Protein AF-A0A8H4QK50-F1 (afdb_monomer_lite)

Structure (mmCIF, N/CA/C/O backbone):
data_AF-A0A8H4QK50-F1
#
_entry.id   AF-A0A8H4QK50-F1
#
loop_
_atom_site.group_PDB
_atom_site.id
_atom_site.type_symbol
_atom_site.label_atom_id
_atom_site.label_alt_id
_atom_site.label_comp_id
_atom_site.label_asym_id
_atom_site.label_entity_id
_atom_site.label_seq_id
_atom_site.pdbx_PDB_ins_code
_atom_site.Cartn_x
_atom_site.Cartn_y
_atom_site.Cartn_z
_atom_site.occupancy
_atom_site.B_iso_or_equiv
_atom_site.auth_seq_id
_atom_site.auth_comp_id
_atom_site.auth_asym_id
_atom_site.auth_atom_id
_atom_site.pdbx_PDB_model_num
ATOM 1 N N . MET A 1 1 ? 32.555 -0.719 -24.325 1.00 39.72 1 MET A N 1
ATOM 2 C CA . MET A 1 1 ? 31.291 -1.445 -24.083 1.00 39.72 1 MET A CA 1
ATOM 3 C C . MET A 1 1 ? 30.608 -0.804 -22.881 1.00 39.72 1 MET A C 1
ATOM 5 O O . MET A 1 1 ? 31.056 -1.021 -21.766 1.00 39.72 1 MET A O 1
ATOM 9 N N . LYS A 1 2 ? 29.624 0.075 -23.097 1.00 43.56 2 LYS A N 1
ATOM 10 C CA . LYS A 1 2 ? 28.802 0.656 -22.023 1.00 43.56 2 LYS A CA 1
ATOM 11 C C . LYS A 1 2 ? 27.407 0.049 -22.158 1.00 43.56 2 LYS A C 1
ATOM 13 O O . LYS A 1 2 ? 26.594 0.574 -22.905 1.00 43.56 2 LYS A O 1
ATOM 18 N N . ASN A 1 3 ? 27.170 -1.076 -21.492 1.00 48.81 3 ASN A N 1
ATOM 19 C CA . ASN A 1 3 ? 25.840 -1.670 -21.396 1.00 48.81 3 ASN A CA 1
ATOM 20 C C . ASN A 1 3 ? 25.277 -1.288 -20.027 1.00 48.81 3 ASN A C 1
ATOM 22 O O . ASN A 1 3 ? 25.430 -2.039 -19.071 1.00 48.81 3 ASN A O 1
ATOM 26 N N . ASN A 1 4 ? 24.688 -0.101 -19.921 1.00 55.84 4 ASN A N 1
ATOM 27 C CA . ASN A 1 4 ? 23.828 0.234 -18.793 1.00 55.84 4 ASN A CA 1
ATOM 28 C C . ASN A 1 4 ? 22.423 0.437 -19.366 1.00 55.84 4 ASN A C 1
ATOM 30 O O . ASN A 1 4 ? 22.190 1.487 -19.966 1.00 55.84 4 ASN A O 1
ATOM 34 N N . PRO A 1 5 ? 21.523 -0.559 -19.298 1.00 60.12 5 PRO A N 1
ATOM 35 C CA . PRO A 1 5 ? 20.146 -0.328 -19.682 1.00 60.12 5 PRO A CA 1
ATOM 36 C C . PRO A 1 5 ? 19.562 0.609 -18.628 1.00 60.12 5 PRO A C 1
ATOM 38 O O . PRO A 1 5 ? 19.490 0.257 -17.452 1.00 60.12 5 PRO A O 1
ATOM 41 N N . GLU A 1 6 ? 19.195 1.822 -19.030 1.00 59.88 6 GLU A N 1
ATOM 42 C CA . GLU A 1 6 ? 18.308 2.654 -18.22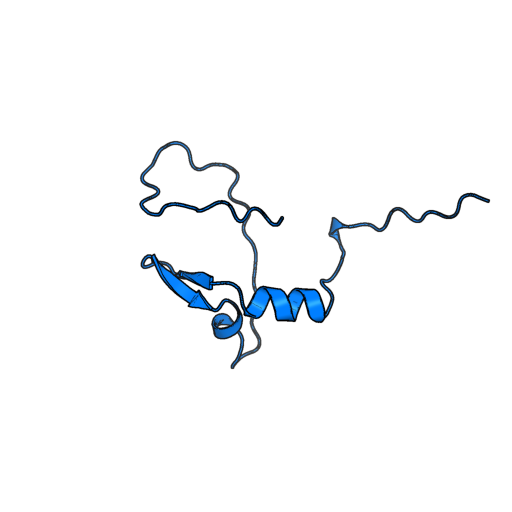7 1.00 59.88 6 GLU A CA 1
ATOM 43 C C . GLU A 1 6 ? 17.010 1.862 -18.054 1.00 59.88 6 GLU A C 1
ATOM 45 O O . GLU A 1 6 ? 16.206 1.727 -18.975 1.00 59.88 6 GLU A O 1
ATOM 50 N N . VAL A 1 7 ? 16.878 1.209 -16.899 1.00 61.88 7 VAL A N 1
ATOM 51 C CA . VAL A 1 7 ? 15.699 0.430 -16.544 1.00 61.88 7 VAL A CA 1
ATOM 52 C C . VAL A 1 7 ? 14.540 1.417 -16.503 1.00 61.88 7 VAL A C 1
ATOM 54 O O . VAL A 1 7 ? 14.584 2.384 -15.748 1.00 61.88 7 VAL A O 1
ATOM 57 N N . ASP A 1 8 ? 13.540 1.200 -17.351 1.00 62.53 8 ASP A N 1
ATOM 58 C CA . ASP A 1 8 ?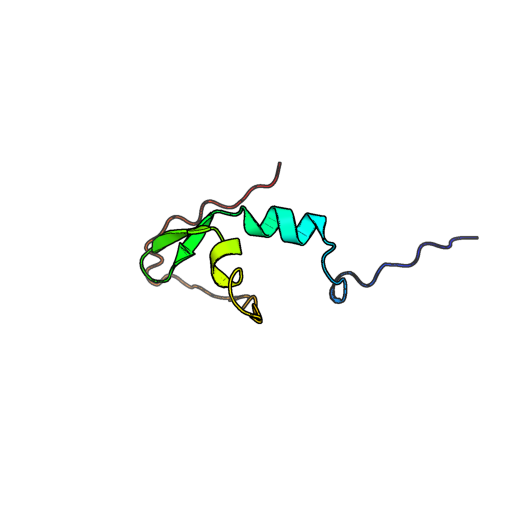 12.370 2.063 -17.522 1.00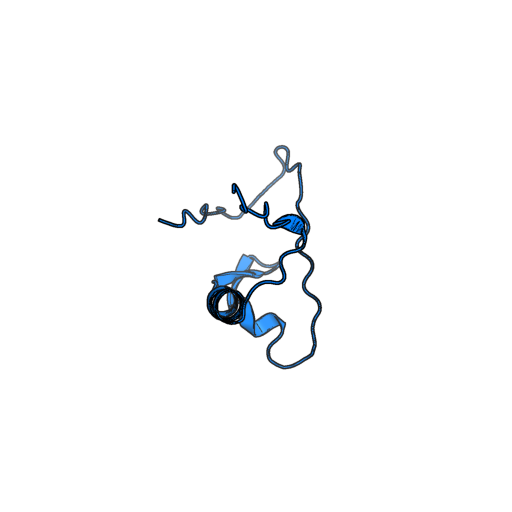 62.53 8 ASP A CA 1
ATOM 59 C C . ASP A 1 8 ? 11.516 2.036 -16.233 1.00 62.53 8 ASP A C 1
ATOM 61 O O . ASP A 1 8 ? 10.563 1.266 -16.099 1.00 62.53 8 ASP A O 1
ATOM 65 N N . THR A 1 9 ? 11.918 2.811 -15.218 1.00 62.41 9 THR A N 1
ATOM 66 C CA . THR A 1 9 ? 11.456 2.680 -13.820 1.00 62.41 9 THR A CA 1
ATOM 67 C C . THR A 1 9 ? 9.964 2.945 -13.625 1.00 62.41 9 THR A C 1
ATOM 69 O O . THR A 1 9 ? 9.394 2.507 -12.629 1.00 62.41 9 THR A O 1
ATOM 72 N N . TRP A 1 10 ? 9.295 3.602 -14.575 1.00 66.69 10 TRP A N 1
ATOM 73 C CA . TRP A 1 10 ? 7.853 3.870 -14.513 1.00 66.69 10 TRP A CA 1
ATOM 74 C C . TRP A 1 10 ? 6.981 2.679 -14.941 1.00 66.69 10 TRP A C 1
ATOM 76 O O . TRP A 1 10 ? 5.776 2.691 -14.697 1.00 66.69 10 TRP A O 1
ATOM 86 N N . ARG A 1 11 ? 7.576 1.644 -15.553 1.00 67.25 11 ARG A N 1
ATOM 87 C CA . ARG A 1 11 ? 6.918 0.366 -15.886 1.00 67.25 11 ARG A CA 1
ATOM 88 C C . ARG A 1 11 ? 7.333 -0.782 -14.967 1.00 67.25 11 ARG A C 1
ATOM 90 O O . ARG A 1 11 ? 6.907 -1.916 -15.185 1.00 67.25 11 ARG A O 1
ATOM 97 N N . ALA A 1 12 ? 8.175 -0.515 -13.973 1.00 78.31 12 ALA A N 1
ATOM 98 C CA . ALA A 1 12 ? 8.662 -1.544 -13.073 1.00 78.31 12 ALA A CA 1
ATOM 99 C C . ALA A 1 12 ? 7.500 -2.110 -12.243 1.00 78.31 12 ALA A C 1
ATOM 101 O O . ALA A 1 12 ? 6.872 -1.405 -11.452 1.00 78.31 12 ALA A O 1
ATOM 102 N N . VAL A 1 13 ? 7.211 -3.397 -12.436 1.00 82.19 13 VAL A N 1
ATOM 103 C CA . VAL A 1 13 ? 6.329 -4.141 -11.535 1.00 82.19 13 VAL A CA 1
ATOM 104 C C . VAL A 1 13 ? 7.085 -4.314 -10.214 1.00 82.19 13 VAL A C 1
ATOM 106 O O . VAL A 1 13 ? 8.235 -4.757 -10.251 1.00 82.19 13 VAL A O 1
ATOM 109 N N . PRO A 1 14 ? 6.489 -3.959 -9.062 1.00 83.62 14 PRO A N 1
ATOM 110 C CA . PRO A 1 14 ? 7.147 -4.133 -7.774 1.00 83.62 14 PRO A CA 1
ATOM 111 C C . PRO A 1 14 ? 7.452 -5.612 -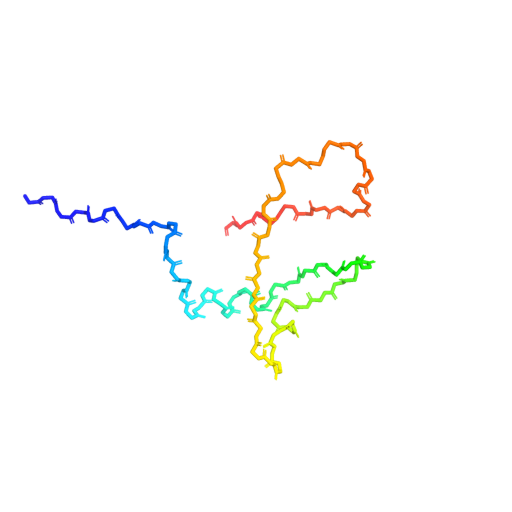7.526 1.00 83.62 14 PRO A C 1
ATOM 113 O O . PRO A 1 14 ? 6.640 -6.488 -7.834 1.00 83.62 14 PRO A O 1
ATOM 116 N N . ASP A 1 15 ? 8.627 -5.889 -6.967 1.00 88.38 15 ASP A N 1
ATOM 117 C CA . ASP A 1 15 ? 9.018 -7.241 -6.591 1.00 88.38 15 ASP A CA 1
ATOM 118 C C . ASP A 1 15 ? 8.253 -7.726 -5.344 1.00 88.38 15 ASP A C 1
ATOM 120 O O . ASP A 1 15 ? 7.597 -6.960 -4.630 1.00 88.38 15 ASP A O 1
ATOM 124 N N . VAL A 1 16 ? 8.347 -9.027 -5.066 1.00 88.56 16 VAL A N 1
ATOM 125 C CA . VAL A 1 16 ? 7.611 -9.675 -3.970 1.00 88.56 16 VAL A CA 1
ATOM 126 C C . VAL A 1 16 ? 7.968 -9.085 -2.600 1.00 88.56 16 VAL A C 1
ATOM 128 O O . VAL A 1 16 ? 7.079 -8.949 -1.760 1.00 88.56 16 VAL A O 1
ATOM 131 N N . GLN A 1 17 ? 9.228 -8.697 -2.365 1.00 91.44 17 GLN A N 1
ATOM 132 C CA . GLN A 1 17 ? 9.637 -8.094 -1.092 1.00 91.44 17 GLN A CA 1
ATOM 133 C C . GLN A 1 17 ? 9.058 -6.690 -0.944 1.00 91.44 17 GLN A C 1
ATOM 135 O O . GLN A 1 17 ? 8.542 -6.352 0.118 1.00 91.44 17 GLN A O 1
ATOM 140 N N . SER A 1 18 ? 9.059 -5.896 -2.017 1.00 89.38 18 SER A N 1
ATOM 141 C CA . SER A 1 18 ? 8.412 -4.579 -2.020 1.00 89.38 18 SER A CA 1
ATOM 142 C C . SER A 1 18 ? 6.921 -4.671 -1.673 1.00 89.38 18 SER A C 1
ATOM 144 O O . SER A 1 18 ? 6.420 -3.872 -0.882 1.00 89.38 18 SER A O 1
ATOM 146 N N . ILE A 1 19 ? 6.214 -5.675 -2.202 1.00 88.25 19 ILE A N 1
ATOM 147 C CA . ILE A 1 19 ? 4.800 -5.914 -1.878 1.00 88.25 19 ILE A CA 1
ATOM 148 C C . ILE A 1 19 ? 4.631 -6.340 -0.412 1.00 88.25 19 ILE A C 1
ATOM 150 O O . ILE A 1 19 ? 3.763 -5.799 0.271 1.00 88.25 19 ILE A O 1
ATOM 154 N N . ALA A 1 20 ? 5.453 -7.270 0.085 1.00 91.19 20 ALA A N 1
ATOM 155 C CA . ALA A 1 20 ? 5.400 -7.723 1.477 1.00 91.19 20 ALA A CA 1
ATOM 156 C C . ALA A 1 20 ? 5.671 -6.576 2.466 1.00 91.19 20 ALA A C 1
ATOM 158 O O . ALA A 1 20 ? 4.931 -6.390 3.429 1.00 91.19 20 ALA A O 1
ATOM 159 N N . ASN A 1 21 ? 6.665 -5.736 2.180 1.00 92.94 21 ASN A N 1
ATOM 160 C CA . ASN A 1 21 ? 6.970 -4.558 2.989 1.00 92.94 21 ASN A CA 1
ATOM 161 C C . ASN A 1 21 ? 5.821 -3.542 2.964 1.00 92.94 21 ASN A C 1
ATOM 163 O O . ASN A 1 21 ? 5.479 -2.966 3.995 1.00 92.94 21 ASN A O 1
ATOM 167 N N . ALA A 1 22 ? 5.189 -3.344 1.802 1.00 90.38 22 ALA A N 1
ATOM 168 C CA . ALA A 1 22 ? 4.039 -2.457 1.686 1.00 90.38 22 ALA A CA 1
ATOM 169 C C . ALA A 1 22 ? 2.836 -2.957 2.504 1.00 90.38 22 ALA A C 1
ATOM 171 O O . ALA A 1 22 ? 2.125 -2.137 3.077 1.00 90.38 22 ALA A O 1
ATOM 172 N N . GLN A 1 23 ? 2.607 -4.274 2.590 1.00 92.44 23 GLN A N 1
ATOM 173 C CA . GLN A 1 23 ? 1.496 -4.858 3.360 1.00 92.44 23 GLN A CA 1
ATOM 174 C C . GLN A 1 23 ? 1.530 -4.486 4.848 1.00 92.44 23 GLN A C 1
ATOM 176 O O . GLN A 1 23 ? 0.469 -4.313 5.454 1.00 92.44 23 GLN A O 1
ATOM 181 N N . GLU A 1 24 ? 2.724 -4.311 5.414 1.00 94.81 24 GLU A N 1
ATOM 182 C CA . GLU A 1 24 ? 2.919 -3.968 6.825 1.00 94.81 24 GLU A CA 1
ATOM 183 C C . GLU A 1 24 ? 2.746 -2.473 7.134 1.00 94.81 24 GLU A C 1
ATOM 185 O O . GLU A 1 24 ? 2.726 -2.087 8.304 1.00 94.81 24 GLU A O 1
ATOM 190 N N . LEU A 1 25 ? 2.579 -1.616 6.120 1.00 94.56 25 LEU A N 1
ATOM 191 C CA . LEU A 1 25 ? 2.399 -0.180 6.327 1.00 94.56 25 LEU A CA 1
ATOM 192 C C . LEU A 1 25 ? 1.064 0.124 7.020 1.00 94.56 25 LEU A C 1
ATOM 194 O O . LEU A 1 25 ? -0.003 -0.286 6.558 1.00 94.56 25 LEU A O 1
ATOM 198 N N . GLU A 1 26 ? 1.114 0.911 8.097 1.00 95.00 26 GLU A N 1
ATOM 199 C CA . GLU A 1 26 ? -0.076 1.535 8.676 1.00 95.00 26 GLU A CA 1
ATOM 200 C C . GLU A 1 26 ? -0.496 2.738 7.821 1.00 95.00 26 GLU A C 1
ATOM 202 O O . GLU A 1 26 ? 0.239 3.719 7.694 1.00 95.00 26 GLU A O 1
ATOM 207 N N . ILE A 1 27 ? -1.701 2.677 7.264 1.00 92.44 27 ILE A N 1
ATOM 208 C CA . ILE A 1 27 ? -2.332 3.761 6.509 1.00 92.44 27 ILE A CA 1
ATOM 209 C C . ILE A 1 27 ? -3.604 4.228 7.218 1.00 92.44 27 ILE A C 1
ATOM 211 O O . ILE A 1 27 ? -4.092 3.579 8.143 1.00 92.44 27 ILE A O 1
ATOM 215 N N . PHE A 1 28 ? -4.147 5.363 6.788 1.00 91.31 28 PHE A N 1
ATOM 216 C CA . PHE A 1 28 ? -5.395 5.898 7.324 1.00 91.31 28 PHE A CA 1
ATOM 217 C C . PHE A 1 28 ? -6.562 5.609 6.384 1.00 91.31 28 PHE A C 1
ATOM 219 O O . PHE A 1 28 ? -6.448 5.794 5.171 1.00 91.31 28 PHE A O 1
ATOM 226 N N . ASP A 1 29 ? -7.682 5.175 6.954 1.00 88.62 29 ASP A N 1
ATOM 227 C CA . ASP A 1 29 ? -8.948 5.066 6.237 1.00 88.62 29 ASP A CA 1
ATOM 228 C C . ASP A 1 29 ? -9.650 6.434 6.104 1.00 88.62 29 ASP A C 1
ATOM 230 O O . ASP A 1 29 ? -9.165 7.473 6.562 1.00 88.62 29 ASP A O 1
ATOM 234 N N . VAL A 1 30 ? -10.836 6.432 5.494 1.00 87.12 30 VAL A N 1
ATOM 235 C CA . VAL A 1 30 ? -11.666 7.636 5.301 1.00 87.12 30 VAL A CA 1
ATOM 236 C C . VAL A 1 30 ? -12.132 8.293 6.607 1.00 87.12 30 VAL A C 1
ATOM 238 O O . VAL A 1 30 ? -12.503 9.464 6.599 1.00 87.12 30 VAL A O 1
ATOM 241 N N . ASN A 1 31 ? -12.107 7.563 7.724 1.00 90.88 31 ASN A N 1
ATOM 242 C CA . ASN A 1 31 ? -12.477 8.049 9.051 1.00 90.88 31 ASN A CA 1
ATOM 243 C C . ASN A 1 31 ? -11.251 8.538 9.847 1.00 90.88 31 ASN A C 1
ATOM 245 O O . ASN A 1 31 ? -11.396 9.078 10.947 1.00 90.88 31 ASN A O 1
ATOM 249 N N . GLY A 1 32 ? -10.040 8.363 9.307 1.00 89.19 32 GLY A N 1
ATOM 250 C CA . GLY A 1 32 ? -8.782 8.627 10.000 1.00 89.19 32 GLY A CA 1
ATOM 251 C C . GLY A 1 32 ? -8.360 7.521 10.967 1.00 89.19 32 GLY A C 1
ATOM 252 O O . GLY A 1 32 ? -7.476 7.744 11.795 1.00 89.19 32 GLY A O 1
ATOM 253 N N . SER A 1 33 ? -8.972 6.340 10.882 1.00 91.56 33 SER A N 1
ATOM 254 C CA . SER A 1 33 ? -8.556 5.157 11.633 1.00 91.56 33 SER A CA 1
ATOM 255 C C . SER A 1 33 ? -7.328 4.534 10.983 1.00 91.56 33 SER A C 1
ATOM 257 O O . SER A 1 33 ? -7.229 4.462 9.758 1.00 91.56 33 SER A O 1
ATOM 259 N N . LYS A 1 34 ? -6.393 4.055 11.806 1.00 93.81 34 LYS A N 1
ATOM 260 C CA . LYS A 1 34 ? -5.231 3.306 11.327 1.00 93.81 34 LYS A CA 1
ATOM 261 C C . LYS A 1 34 ? -5.638 1.900 10.903 1.00 93.81 34 LYS A C 1
ATOM 263 O O . LYS A 1 34 ? -6.279 1.186 11.671 1.00 93.81 34 LYS A O 1
ATOM 268 N N . VAL A 1 35 ? -5.207 1.490 9.717 1.00 93.38 35 VAL A N 1
ATOM 269 C CA . VAL A 1 35 ? -5.390 0.138 9.181 1.00 93.38 35 VAL A CA 1
ATOM 270 C C . VAL A 1 35 ? -4.096 -0.333 8.517 1.00 93.38 35 VAL A C 1
ATOM 272 O O . VAL A 1 35 ? -3.363 0.471 7.944 1.00 93.38 35 VAL A O 1
ATOM 275 N N . LYS A 1 36 ? -3.796 -1.635 8.581 1.00 94.88 36 LYS A N 1
ATOM 276 C CA . LYS A 1 36 ? -2.679 -2.211 7.816 1.00 94.88 36 LYS A CA 1
ATOM 277 C C . LYS A 1 36 ? -3.029 -2.233 6.332 1.00 94.88 36 LYS A C 1
ATOM 279 O O . LYS A 1 36 ? -4.100 -2.706 5.971 1.00 94.88 36 LYS A O 1
ATOM 284 N N . PHE A 1 37 ? -2.125 -1.797 5.463 1.00 94.00 37 PHE A N 1
ATOM 285 C CA . PHE A 1 37 ? -2.373 -1.776 4.021 1.00 94.00 37 PHE A CA 1
ATOM 286 C C . PHE A 1 37 ? -2.723 -3.164 3.465 1.00 94.00 37 PHE A C 1
ATOM 288 O O . PHE A 1 37 ? -3.648 -3.289 2.662 1.00 94.00 37 PHE A O 1
ATOM 295 N N . GLY A 1 38 ? -2.053 -4.217 3.943 1.00 92.56 38 GLY A N 1
ATOM 296 C CA . GLY A 1 38 ? -2.311 -5.592 3.515 1.00 92.56 38 GLY A CA 1
ATOM 297 C C . GLY A 1 38 ? -3.731 -6.087 3.803 1.00 92.56 38 GLY A C 1
ATOM 298 O O . GLY A 1 38 ? -4.247 -6.919 3.056 1.00 92.56 38 GLY A O 1
ATOM 299 N N . SER A 1 39 ? -4.416 -5.542 4.817 1.00 93.38 39 SER A N 1
ATOM 300 C CA . SER A 1 39 ? -5.787 -5.966 5.131 1.00 93.38 39 SER A CA 1
ATOM 301 C C . SER A 1 39 ? -6.801 -5.559 4.057 1.00 93.38 39 SER A C 1
ATOM 303 O O . SER A 1 39 ? -7.877 -6.146 3.985 1.00 93.38 39 SER A O 1
ATOM 305 N N . LEU A 1 40 ? -6.461 -4.612 3.172 1.00 89.94 40 LEU A N 1
ATOM 306 C CA . LEU A 1 40 ? -7.350 -4.158 2.097 1.00 89.94 40 LEU A CA 1
ATOM 307 C C . LEU A 1 40 ? -7.559 -5.200 0.987 1.00 89.94 40 LEU A C 1
ATOM 309 O O . LEU A 1 40 ? -8.545 -5.131 0.248 1.00 89.94 40 LEU A O 1
ATOM 313 N N . PHE A 1 41 ? -6.629 -6.141 0.830 1.00 88.62 41 PHE A N 1
ATOM 314 C CA . PHE A 1 41 ? -6.609 -7.079 -0.298 1.00 88.62 41 PHE A CA 1
ATOM 315 C C . PHE A 1 41 ? -6.218 -8.509 0.086 1.00 88.62 41 PHE A C 1
ATOM 317 O O . PHE A 1 41 ? -5.974 -9.325 -0.798 1.00 88.62 41 PHE A O 1
ATOM 324 N N . HIS A 1 42 ? -6.186 -8.823 1.381 1.00 87.25 42 HIS A N 1
ATOM 325 C CA . HIS A 1 42 ? -5.851 -10.159 1.872 1.00 87.25 42 HIS A CA 1
ATOM 326 C C . HIS A 1 42 ? -6.844 -11.226 1.376 1.00 87.25 42 HIS A C 1
ATOM 328 O O . HIS A 1 42 ? -6.432 -12.243 0.827 1.00 87.25 42 HIS A O 1
ATOM 334 N N . ASP A 1 43 ? -8.148 -10.969 1.499 1.00 88.50 43 ASP A N 1
ATOM 335 C CA . ASP A 1 43 ? -9.169 -12.009 1.289 1.00 88.50 43 ASP A CA 1
ATOM 336 C C . ASP A 1 43 ? -9.653 -12.125 -0.163 1.00 88.50 43 ASP A C 1
ATOM 338 O O . ASP A 1 43 ? -10.307 -13.096 -0.544 1.00 88.50 43 ASP A O 1
ATOM 342 N N . LYS A 1 44 ? -9.389 -11.107 -0.988 1.00 90.75 44 LYS A N 1
ATOM 343 C CA . LYS A 1 44 ? -9.936 -11.012 -2.344 1.00 90.75 44 LYS A CA 1
ATOM 344 C C . LYS A 1 44 ? -8.954 -10.365 -3.302 1.00 90.75 44 LYS A C 1
ATOM 346 O O . LYS A 1 44 ? -8.206 -9.459 -2.942 1.00 90.75 44 LYS A O 1
ATOM 351 N N . LYS A 1 45 ? -9.022 -10.791 -4.564 1.00 89.94 45 LYS A N 1
ATOM 352 C CA . LYS A 1 45 ? -8.271 -10.168 -5.654 1.00 89.94 45 LYS A CA 1
ATOM 353 C C . LYS A 1 45 ? -8.719 -8.712 -5.806 1.00 89.94 45 LYS A C 1
ATOM 355 O O . LYS A 1 45 ? -9.852 -8.449 -6.205 1.00 89.94 45 LYS A O 1
ATOM 360 N N . THR A 1 46 ? -7.815 -7.787 -5.513 1.00 90.38 46 THR A N 1
ATOM 361 C CA . THR A 1 46 ? -8.087 -6.345 -5.476 1.00 90.38 46 THR A CA 1
ATOM 362 C C . THR A 1 46 ? -7.102 -5.606 -6.372 1.00 90.38 46 THR A C 1
ATOM 364 O O . THR A 1 46 ? -5.917 -5.929 -6.398 1.00 90.38 46 THR A O 1
ATOM 367 N N . ILE A 1 47 ? -7.590 -4.596 -7.095 1.00 90.00 47 ILE A N 1
ATOM 368 C CA . ILE A 1 47 ? -6.750 -3.643 -7.826 1.00 90.00 47 ILE A CA 1
ATOM 369 C C . ILE A 1 47 ? -6.599 -2.402 -6.951 1.00 90.00 47 ILE A C 1
ATOM 371 O O . ILE A 1 47 ? -7.597 -1.784 -6.581 1.00 90.00 47 ILE A O 1
ATOM 375 N N . VAL A 1 48 ? -5.359 -2.034 -6.635 1.00 87.44 48 VAL A N 1
ATOM 376 C CA . VAL A 1 48 ? -5.048 -0.810 -5.890 1.00 87.44 48 VAL A CA 1
ATOM 377 C C . VAL A 1 48 ? -4.530 0.239 -6.868 1.00 87.44 48 VAL A C 1
ATOM 379 O O . VAL A 1 48 ? -3.558 -0.002 -7.580 1.00 87.44 48 VAL A O 1
ATOM 382 N N . VAL A 1 49 ? -5.180 1.403 -6.903 1.00 87.94 49 VAL A N 1
ATOM 383 C CA . VAL A 1 49 ? -4.792 2.527 -7.763 1.00 87.94 49 VAL A CA 1
ATOM 384 C C . VAL A 1 49 ? -4.315 3.677 -6.887 1.00 87.94 49 VAL A C 1
ATOM 386 O O . VAL A 1 49 ? -5.085 4.234 -6.106 1.00 87.94 49 VAL A O 1
ATOM 389 N N . PHE A 1 50 ? -3.045 4.054 -7.028 1.00 85.12 50 PHE A N 1
ATOM 390 C CA . PHE A 1 50 ? -2.492 5.226 -6.357 1.00 85.12 50 PHE A CA 1
ATOM 391 C C . PHE A 1 50 ? -2.829 6.483 -7.156 1.00 85.12 50 PHE A C 1
ATOM 393 O O . PHE A 1 50 ? -2.273 6.730 -8.226 1.00 85.12 50 PHE A O 1
ATOM 400 N N . ILE A 1 51 ? -3.746 7.292 -6.630 1.00 84.25 51 ILE A N 1
ATOM 401 C CA . ILE A 1 51 ? -4.114 8.571 -7.237 1.00 84.25 51 ILE A CA 1
ATOM 402 C C . ILE A 1 51 ? -3.179 9.647 -6.687 1.00 84.25 51 ILE A C 1
ATOM 404 O O . ILE A 1 51 ? -3.282 10.058 -5.531 1.00 84.25 51 ILE A O 1
ATOM 408 N N . ARG A 1 52 ? -2.259 10.134 -7.523 1.00 77.62 52 ARG A N 1
ATOM 409 C CA . ARG A 1 52 ? -1.417 11.285 -7.187 1.00 77.62 52 ARG A CA 1
ATOM 410 C C . ARG A 1 52 ? -2.258 12.560 -7.270 1.00 77.62 52 ARG A C 1
ATOM 412 O O . ARG A 1 52 ? -2.483 13.086 -8.356 1.00 77.62 52 ARG A O 1
ATOM 419 N N . HIS A 1 53 ? -2.699 13.086 -6.132 1.00 73.75 53 HIS A N 1
ATOM 420 C CA . HIS A 1 53 ? -3.377 14.381 -6.095 1.00 73.75 53 HIS A CA 1
ATOM 421 C C . HIS A 1 53 ? -2.330 15.510 -6.121 1.00 73.75 53 HIS A C 1
ATOM 423 O O . HIS A 1 53 ? -1.564 15.672 -5.175 1.00 73.75 53 HIS A O 1
ATOM 429 N N . PHE A 1 54 ? -2.248 16.278 -7.215 1.00 53.56 54 PHE A N 1
ATOM 430 C CA . PHE A 1 54 ? -1.255 17.359 -7.384 1.00 53.56 54 PHE A CA 1
ATOM 431 C C . PHE A 1 54 ? -1.599 18.659 -6.637 1.00 53.56 54 PHE A C 1
ATOM 433 O O . PHE A 1 54 ? -0.805 19.593 -6.655 1.00 53.56 54 PHE A O 1
ATOM 440 N N . PHE A 1 55 ? -2.752 18.747 -5.978 1.00 47.03 55 PHE A N 1
ATOM 441 C CA . PHE A 1 55 ? -3.230 19.999 -5.401 1.00 47.03 55 PHE A CA 1
ATOM 442 C C . PHE A 1 55 ? -4.093 19.714 -4.174 1.00 47.03 55 PHE A C 1
ATOM 444 O O . PHE A 1 55 ? -5.192 19.190 -4.299 1.00 47.03 55 PHE A O 1
ATOM 451 N N . CYS A 1 56 ? -3.636 20.072 -2.979 1.00 52.59 56 CYS A N 1
ATOM 452 C CA . CYS A 1 56 ? -4.559 20.365 -1.886 1.00 52.59 56 CYS A CA 1
ATOM 453 C C . CYS A 1 56 ? -4.203 21.754 -1.368 1.00 52.59 56 CYS A C 1
ATOM 455 O O . CYS A 1 56 ? -3.499 21.918 -0.374 1.00 52.59 56 CYS A O 1
ATOM 457 N N . GLY A 1 57 ? -4.623 22.768 -2.129 1.00 50.66 57 GLY A N 1
ATOM 458 C CA . GLY A 1 57 ? -4.666 24.133 -1.632 1.00 50.66 57 GLY A CA 1
ATOM 459 C C . GLY A 1 57 ? -5.583 24.166 -0.414 1.00 50.66 57 GLY A C 1
ATOM 460 O O . GLY A 1 57 ? -6.759 23.844 -0.527 1.00 50.66 57 GLY A O 1
ATOM 461 N N . VAL A 1 58 ? -5.000 24.478 0.746 1.00 56.44 58 VAL A N 1
ATOM 462 C CA . VAL A 1 58 ? -5.638 25.052 1.944 1.00 56.44 58 VAL A CA 1
ATOM 463 C C . VAL A 1 58 ? -7.153 24.815 2.069 1.00 56.44 58 VAL A C 1
ATOM 465 O O . VAL A 1 58 ? -7.967 25.703 1.842 1.00 56.44 58 VAL A O 1
ATOM 468 N N . GLY A 1 59 ? -7.543 23.606 2.476 1.00 52.28 59 GLY A N 1
ATOM 469 C CA . GLY A 1 59 ? -8.958 23.259 2.627 1.00 52.28 59 GLY A CA 1
ATOM 470 C C . GLY A 1 59 ? -9.198 22.036 3.501 1.00 52.28 59 GLY A C 1
ATOM 471 O O . GLY A 1 59 ? -9.682 21.022 3.025 1.00 52.28 59 GLY A O 1
ATOM 472 N N . ARG A 1 60 ? -8.856 22.141 4.793 1.00 48.53 60 ARG A N 1
ATOM 473 C CA . ARG A 1 60 ? -9.146 21.168 5.871 1.00 48.53 60 ARG A CA 1
ATOM 474 C C . ARG A 1 60 ? -8.604 19.746 5.668 1.00 48.53 60 ARG A C 1
ATOM 476 O O . ARG A 1 60 ? -9.330 18.762 5.768 1.00 48.53 60 ARG A O 1
ATOM 483 N N . MET A 1 61 ? -7.286 19.630 5.545 1.00 45.12 61 MET A N 1
ATOM 484 C CA . MET A 1 61 ? -6.596 18.395 5.918 1.00 45.12 61 MET A CA 1
ATOM 485 C C . MET A 1 61 ? -6.588 18.291 7.451 1.00 45.12 61 MET A C 1
ATOM 487 O O . MET A 1 61 ? -5.845 18.998 8.126 1.00 45.12 61 MET A O 1
ATOM 491 N N . LYS A 1 62 ? -7.478 17.464 8.010 1.00 52.12 62 LYS A N 1
ATOM 492 C CA . LYS A 1 62 ? -7.652 17.278 9.462 1.00 52.12 62 LYS A CA 1
ATOM 493 C C . LYS A 1 62 ? -6.837 16.104 10.025 1.00 52.12 62 LYS A C 1
ATOM 495 O O . LYS A 1 62 ? -7.186 15.585 11.077 1.00 52.12 62 LYS A O 1
ATOM 500 N N . TYR A 1 63 ? -5.764 15.695 9.345 1.00 54.84 63 TYR A N 1
ATOM 501 C CA . TYR A 1 63 ? -4.863 14.647 9.826 1.00 54.84 63 TYR A CA 1
ATOM 502 C C . TYR A 1 63 ? -3.406 15.031 9.548 1.00 54.84 63 TYR A C 1
ATOM 504 O O . TYR A 1 63 ? -3.098 15.445 8.427 1.00 54.84 63 TYR A O 1
ATOM 512 N N . PRO A 1 64 ? -2.503 14.916 10.537 1.00 46.44 64 PRO A N 1
ATOM 513 C CA . PRO A 1 64 ? -1.087 15.148 10.314 1.00 46.44 64 PRO A CA 1
ATOM 514 C C . PRO A 1 64 ? -0.543 14.040 9.410 1.00 46.44 64 PRO A C 1
ATOM 516 O O . PRO A 1 64 ? -0.357 12.902 9.841 1.00 46.44 64 PRO A O 1
ATOM 519 N N . VAL A 1 65 ? -0.262 14.374 8.150 1.00 52.03 65 VAL A N 1
ATOM 520 C CA . VAL A 1 65 ? 0.553 13.528 7.276 1.00 52.03 65 VAL A CA 1
ATOM 521 C C . VAL A 1 65 ? 1.972 13.584 7.836 1.00 52.03 65 VAL A C 1
ATOM 523 O O . VAL A 1 65 ? 2.732 14.512 7.562 1.00 52.03 65 VAL A O 1
ATOM 526 N N . ARG A 1 66 ? 2.336 12.629 8.699 1.00 45.88 66 ARG A N 1
ATOM 527 C CA . ARG A 1 66 ? 3.751 12.388 8.980 1.00 45.88 66 ARG A CA 1
ATOM 528 C C . ARG A 1 66 ? 4.352 11.870 7.683 1.00 45.88 66 ARG A C 1
ATOM 530 O O . ARG A 1 66 ? 4.055 10.757 7.263 1.00 45.88 66 ARG A O 1
ATOM 537 N N . SER A 1 67 ? 5.151 12.718 7.043 1.00 44.28 67 SER A N 1
ATOM 538 C CA . SER A 1 67 ? 6.018 12.345 5.932 1.00 44.28 67 SER A CA 1
ATOM 539 C C . SER A 1 67 ? 6.779 11.081 6.330 1.00 44.28 67 SER A C 1
ATOM 541 O O . SER A 1 67 ? 7.568 11.130 7.277 1.00 44.28 67 SER A O 1
ATOM 543 N N . LEU A 1 68 ? 6.520 9.958 5.653 1.00 40.44 68 LEU A N 1
ATOM 544 C CA . LEU A 1 68 ? 7.395 8.792 5.725 1.00 40.44 68 LEU A CA 1
ATOM 545 C C . LEU A 1 68 ? 8.745 9.230 5.146 1.00 40.44 68 LEU A C 1
ATOM 547 O O . LEU A 1 68 ? 8.941 9.243 3.935 1.00 40.44 68 LEU A O 1
ATOM 551 N N . HIS A 1 69 ? 9.660 9.654 6.013 1.00 36.91 69 HIS A N 1
ATOM 552 C CA . HIS A 1 69 ? 11.075 9.658 5.685 1.00 36.91 69 HIS A CA 1
ATOM 553 C C . HIS A 1 69 ? 11.540 8.210 5.817 1.00 36.91 69 HIS A C 1
ATOM 555 O O . HIS A 1 69 ? 11.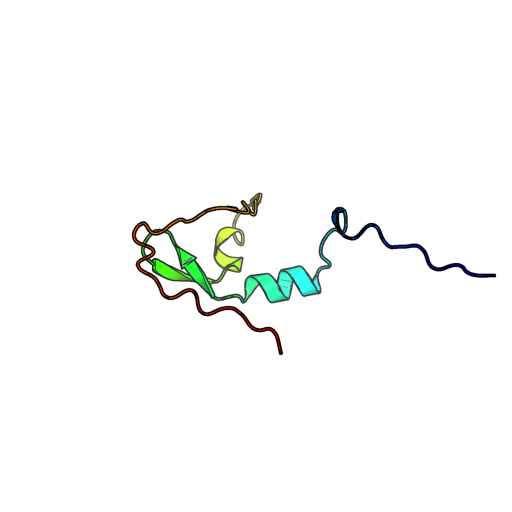715 7.720 6.932 1.00 36.91 69 HIS A O 1
ATOM 561 N N . LEU A 1 70 ? 11.691 7.515 4.687 1.00 30.47 70 LEU A N 1
ATOM 562 C CA . LEU A 1 70 ? 12.559 6.343 4.652 1.00 30.47 70 LEU A CA 1
ATOM 563 C C . LEU A 1 70 ? 13.984 6.853 4.888 1.00 30.47 70 LEU A C 1
ATOM 565 O O . LEU A 1 70 ? 14.479 7.658 4.100 1.00 30.47 70 LEU A O 1
ATOM 569 N N . THR A 1 71 ? 14.574 6.455 6.015 1.00 37.88 71 THR A N 1
ATOM 570 C CA . THR A 1 71 ? 16.004 6.645 6.310 1.00 37.88 71 THR A CA 1
ATOM 571 C C . THR A 1 71 ? 16.740 5.365 5.959 1.00 37.88 71 THR A C 1
ATOM 573 O O . THR A 1 71 ? 16.125 4.291 6.155 1.00 37.88 71 THR A O 1
#

Sequence (71 aa):
MKNNPEVDTWRAVPDVQSIANAQELEIFDVNGSKVKFGSLFHDKKTIVVFIRHFFCGVGRMKY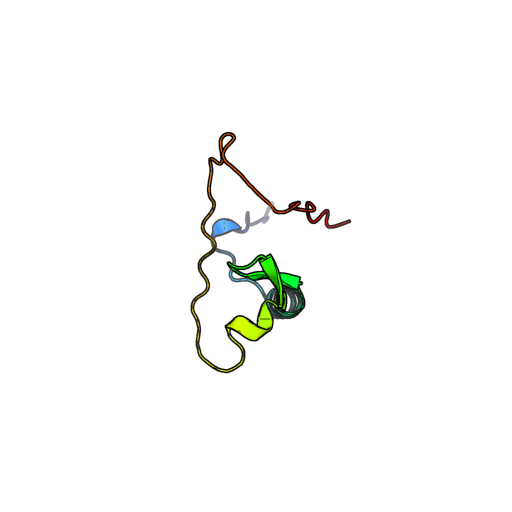PVRSLHLT

pLDDT: mean 73.55, std 20.01, range [30.47, 95.0]

Organism: NCBI:txid84607

Foldseek 3Di:
DDPDPPPPVVPDDDDPVRVVVQQQDFDADPVRDTDRNVVVPVPHHDDDDDDDDPDDPDDDPPDDPPPPPPD

Secondary structure (DSSP, 8-state):
--------GGGPPPPHHHHHHHHT-EEE-TTS-EEEGGGGTSSS-------------SS---S--------

Radius of gyration: 16.61 Å; chains: 1; bounding box: 44×37×36 Å